Protein AF-Q5U0S9-F1 (afdb_monomer)

Mean predicted aligned error: 18.61 Å

InterPro domains:
  IPR014767 Diaphanous autoregulatory domain [PS51231] (107-140)
  IPR015425 Formin, FH2 domain [PS51444] (1-69)
  IPR042201 Formin, FH2 domain superfamily [G3DSA:1.20.58.2220] (1-141)
  IPR043592 Formin-like protein, animal [PTHR45857] (1-151)

Structure (mmCIF, N/CA/C/O backbone):
data_AF-Q5U0S9-F1
#
_entry.id   AF-Q5U0S9-F1
#
loop_
_atom_site.group_PDB
_atom_site.id
_atom_site.type_symbol
_atom_site.label_atom_id
_atom_site.label_alt_id
_atom_site.label_comp_id
_atom_site.label_asym_id
_atom_site.label_entity_id
_atom_site.label_seq_id
_atom_site.pdbx_PDB_ins_code
_atom_site.Cartn_x
_atom_site.Cartn_y
_atom_site.Cartn_z
_atom_site.occupancy
_atom_site.B_iso_or_equiv
_atom_site.auth_seq_id
_atom_site.auth_comp_id
_atom_site.auth_asym_id
_atom_site.auth_atom_id
_atom_site.pdbx_PDB_model_num
ATOM 1 N N . LYS A 1 1 ? -27.572 -15.787 38.732 1.00 85.38 1 LYS A N 1
ATOM 2 C CA . LYS A 1 1 ? -26.863 -15.899 37.436 1.00 85.38 1 LYS A CA 1
ATOM 3 C C . LYS A 1 1 ? -26.684 -14.525 36.786 1.00 85.38 1 LYS A C 1
ATOM 5 O O . LYS A 1 1 ? -25.632 -13.956 36.999 1.00 85.38 1 LYS A O 1
ATOM 10 N N . ILE A 1 2 ? -27.731 -13.891 36.239 1.00 96.25 2 ILE A N 1
ATOM 11 C CA . ILE A 1 2 ? -27.650 -12.569 35.564 1.00 96.25 2 ILE A CA 1
ATOM 12 C C . ILE A 1 2 ? -26.930 -11.475 36.378 1.00 96.25 2 ILE A C 1
ATOM 14 O O . ILE A 1 2 ? -26.093 -10.767 35.838 1.00 96.25 2 ILE A O 1
ATOM 18 N N . LYS A 1 3 ? -27.201 -11.344 37.686 1.00 97.00 3 LYS A N 1
ATOM 19 C CA . LYS A 1 3 ? -26.501 -10.358 38.541 1.00 97.00 3 LYS A CA 1
ATOM 20 C C . LYS A 1 3 ? -24.993 -10.618 38.661 1.00 97.00 3 LYS A C 1
ATOM 22 O O . LYS A 1 3 ? -24.220 -9.674 38.751 1.00 97.00 3 LYS A O 1
ATOM 27 N N . SER A 1 4 ? -24.599 -11.891 38.681 1.00 97.50 4 SER A N 1
ATOM 28 C CA . SER A 1 4 ? -23.190 -12.290 38.689 1.00 97.50 4 SER A CA 1
ATOM 29 C C . SER A 1 4 ? -22.559 -11.947 37.347 1.00 97.50 4 SER A C 1
ATOM 31 O O . SER A 1 4 ? -21.527 -11.293 37.320 1.00 97.50 4 SER A O 1
ATOM 33 N N . ASP A 1 5 ? -23.212 -12.321 36.248 1.00 98.00 5 ASP A N 1
ATOM 34 C CA . ASP A 1 5 ? -22.710 -12.078 34.893 1.00 98.00 5 ASP A CA 1
ATOM 35 C C . ASP A 1 5 ? -22.559 -10.574 34.613 1.00 98.00 5 ASP A C 1
ATOM 37 O O . ASP A 1 5 ? -21.547 -10.145 34.070 1.00 98.00 5 ASP A O 1
ATOM 41 N N . LEU A 1 6 ? -23.518 -9.757 35.069 1.00 97.00 6 LEU A N 1
ATOM 42 C CA . LEU A 1 6 ? -23.448 -8.297 34.985 1.00 97.00 6 LEU A CA 1
ATOM 43 C C . LEU A 1 6 ? -22.219 -7.743 35.715 1.00 97.00 6 LEU A C 1
ATOM 45 O O . LEU A 1 6 ? -21.501 -6.919 35.156 1.00 97.00 6 LEU A O 1
ATOM 49 N N . ARG A 1 7 ? -21.968 -8.202 36.946 1.00 96.94 7 ARG A N 1
ATOM 50 C CA . ARG A 1 7 ? -20.815 -7.756 37.735 1.00 96.94 7 ARG A CA 1
ATOM 51 C C . ARG A 1 7 ? -19.495 -8.129 37.058 1.00 96.94 7 ARG A C 1
ATOM 53 O O . ARG A 1 7 ? -18.633 -7.269 36.917 1.00 96.94 7 ARG A O 1
ATOM 60 N N . HIS A 1 8 ? -19.374 -9.367 36.578 1.00 97.94 8 HIS A N 1
ATOM 61 C CA . HIS A 1 8 ? -18.183 -9.812 35.851 1.00 97.94 8 HIS A CA 1
ATOM 62 C C . HIS A 1 8 ? -17.968 -9.001 34.565 1.00 97.94 8 HIS A C 1
ATOM 64 O O . HIS A 1 8 ? -16.845 -8.608 34.274 1.00 97.94 8 HIS A O 1
ATOM 70 N N . ALA A 1 9 ? -19.031 -8.699 33.809 1.00 96.56 9 ALA A N 1
ATOM 71 C CA . ALA A 1 9 ? -18.927 -7.887 32.596 1.00 96.56 9 ALA A CA 1
ATOM 72 C C . ALA A 1 9 ? -18.459 -6.449 32.887 1.00 96.56 9 ALA A C 1
ATOM 74 O O . ALA A 1 9 ? -17.666 -5.896 32.128 1.00 96.56 9 ALA A O 1
ATOM 75 N N . GLN A 1 10 ? -18.923 -5.850 33.988 1.00 95.50 10 GLN A N 1
ATOM 76 C CA . GLN A 1 10 ? -18.492 -4.517 34.422 1.00 95.50 10 GLN A CA 1
ATOM 77 C C . GLN A 1 10 ? -17.023 -4.498 34.862 1.00 95.50 10 GLN A C 1
ATOM 79 O O . GLN A 1 10 ? -16.286 -3.596 34.466 1.00 95.50 10 GLN A O 1
ATOM 84 N N . GLU A 1 11 ? -16.596 -5.490 35.648 1.00 96.81 11 GLU A N 1
ATOM 85 C CA . GLU A 1 11 ? -15.202 -5.637 36.091 1.00 96.81 11 GLU A CA 1
ATOM 86 C C . GLU A 1 11 ? -14.268 -5.850 34.884 1.00 96.81 11 GLU A C 1
ATOM 88 O O . GLU A 1 11 ? -13.303 -5.105 34.723 1.00 96.81 11 GLU A O 1
ATOM 93 N N . ALA A 1 12 ? -14.628 -6.743 33.957 1.00 97.38 12 ALA A N 1
ATOM 94 C CA . ALA A 1 12 ? -13.859 -6.987 32.736 1.00 97.38 12 ALA A CA 1
ATOM 95 C C . ALA A 1 12 ? -13.772 -5.755 31.817 1.00 97.38 12 ALA A C 1
ATOM 97 O O . ALA A 1 12 ? -12.721 -5.479 31.239 1.00 97.38 12 ALA A O 1
ATOM 98 N N . PHE A 1 13 ? -14.863 -4.991 31.674 1.00 97.06 13 PHE A N 1
ATOM 99 C CA . PHE A 1 13 ? -14.837 -3.753 30.892 1.00 97.06 13 PHE A CA 1
ATOM 100 C C . PHE A 1 13 ? -13.889 -2.722 31.514 1.00 97.06 13 PHE A C 1
ATOM 102 O O . PHE A 1 13 ? -13.083 -2.129 30.801 1.00 97.06 13 PHE A O 1
ATOM 109 N N . LYS A 1 14 ? -13.938 -2.550 32.839 1.00 96.69 14 LYS A N 1
ATOM 110 C CA . LYS A 1 14 ? -13.041 -1.648 33.567 1.00 96.69 14 LYS A CA 1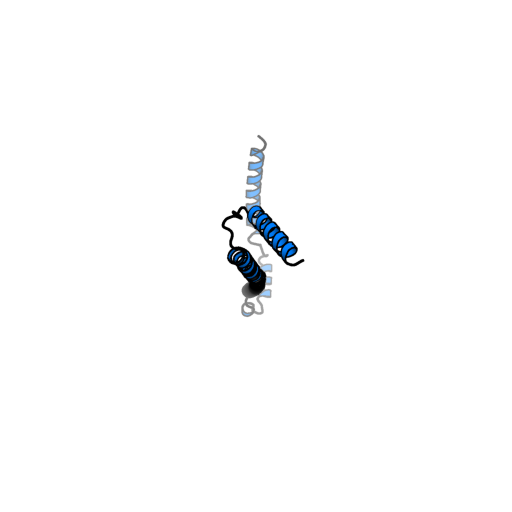
ATOM 111 C C . LYS A 1 14 ? -11.569 -2.019 33.365 1.00 96.69 14 LYS A C 1
ATOM 113 O O . LYS A 1 14 ? -10.780 -1.140 33.026 1.00 96.69 14 LYS A O 1
ATOM 118 N N . GLU A 1 15 ? -11.223 -3.295 33.520 1.00 97.12 15 GLU A N 1
ATOM 119 C CA . GLU A 1 15 ? -9.859 -3.788 33.285 1.00 97.12 15 GLU A CA 1
ATOM 120 C C . GLU A 1 15 ? -9.409 -3.553 31.839 1.00 97.12 15 GLU A C 1
ATOM 122 O O . GLU A 1 15 ? -8.282 -3.126 31.599 1.00 97.12 15 GLU A O 1
ATOM 127 N N . CYS A 1 16 ? -10.299 -3.775 30.867 1.00 96.88 16 CYS A N 1
ATOM 128 C CA . CYS A 1 16 ? -10.007 -3.548 29.454 1.00 96.88 16 CYS A CA 1
ATOM 129 C C . CYS A 1 16 ? -9.700 -2.072 29.164 1.00 96.88 16 CYS A C 1
ATOM 131 O O . CYS A 1 16 ? -8.700 -1.766 28.521 1.00 96.88 16 CYS A O 1
ATOM 133 N N . VAL A 1 17 ? -10.529 -1.155 29.659 1.00 96.69 17 VAL A N 1
ATOM 134 C CA . VAL A 1 17 ? -10.337 0.290 29.477 1.00 96.69 17 VAL A CA 1
ATOM 135 C C . VAL A 1 17 ? -9.018 0.754 30.103 1.00 96.69 17 VAL A C 1
ATOM 137 O O . VAL A 1 17 ? -8.242 1.450 29.448 1.00 96.69 17 VAL A O 1
ATOM 140 N N . GLU A 1 18 ? -8.733 0.324 31.335 1.00 96.00 18 GLU A N 1
ATOM 141 C CA . GLU A 1 18 ? -7.493 0.673 32.043 1.00 96.00 18 GLU A CA 1
ATOM 142 C C . GLU A 1 18 ? -6.254 0.092 31.351 1.00 96.00 18 GLU A C 1
ATOM 144 O O . GLU A 1 18 ? -5.226 0.763 31.266 1.00 96.00 18 GLU A O 1
ATOM 149 N N . TYR A 1 19 ? -6.359 -1.112 30.781 1.00 96.62 19 TYR A N 1
ATOM 150 C CA . TYR A 1 19 ? -5.293 -1.719 29.984 1.00 96.62 19 TYR A CA 1
ATOM 151 C C . TYR A 1 19 ? -4.917 -0.870 28.759 1.00 96.62 19 TYR A C 1
ATOM 153 O O . TYR A 1 19 ? -3.736 -0.739 28.438 1.00 96.62 19 TYR A O 1
ATOM 161 N N . PHE A 1 20 ? -5.899 -0.250 28.098 1.00 94.88 20 PHE A N 1
ATOM 162 C CA . PHE A 1 20 ? -5.659 0.677 26.985 1.00 94.88 20 PHE A CA 1
ATOM 163 C C . PHE A 1 20 ? -5.261 2.097 27.434 1.00 94.88 20 PHE A C 1
ATOM 165 O O . PHE A 1 20 ? -5.075 2.972 26.588 1.00 94.88 20 PHE A O 1
ATOM 172 N N . GLY A 1 21 ? -5.085 2.325 28.741 1.00 94.06 21 GLY A N 1
ATOM 173 C CA . GLY A 1 21 ? -4.626 3.592 29.312 1.00 94.06 21 GLY A CA 1
ATOM 174 C C . GLY A 1 21 ? -5.718 4.644 29.507 1.00 94.06 21 GLY A C 1
ATOM 175 O O . GLY A 1 21 ? -5.396 5.799 29.783 1.00 94.06 21 GLY A O 1
ATOM 176 N N . ASP A 1 22 ? -6.991 4.272 29.369 1.00 92.06 22 ASP A N 1
ATOM 177 C CA . ASP A 1 22 ? -8.124 5.174 29.569 1.00 92.06 22 ASP A CA 1
ATOM 178 C C . ASP A 1 22 ? -8.706 5.024 30.990 1.00 92.06 22 ASP A C 1
ATOM 180 O O . ASP A 1 22 ? -8.483 4.032 31.691 1.00 92.06 22 ASP A O 1
ATOM 184 N N . SER A 1 23 ? -9.437 6.031 31.467 1.00 91.62 23 SER A N 1
ATOM 185 C CA . SER A 1 23 ? -10.011 6.011 32.813 1.00 91.62 23 SER A CA 1
ATOM 186 C C . SER A 1 23 ? -11.345 5.272 32.835 1.00 91.62 23 SER A C 1
ATOM 188 O O . SER A 1 23 ? -12.354 5.764 32.327 1.00 91.62 23 SER A O 1
ATOM 190 N N . SER A 1 24 ? -11.401 4.148 33.552 1.00 90.88 24 SER A N 1
ATOM 191 C CA . SER A 1 24 ? -12.638 3.376 33.758 1.00 90.88 24 SER A CA 1
ATOM 192 C C . SER A 1 24 ? -13.781 4.155 34.413 1.00 90.88 24 SER A C 1
ATOM 194 O O . SER A 1 24 ? -14.940 3.767 34.289 1.00 90.88 24 SER A O 1
ATOM 196 N N . ARG A 1 25 ? -13.483 5.268 35.097 1.00 88.31 25 ARG A N 1
ATOM 197 C CA . ARG A 1 25 ? -14.492 6.107 35.757 1.00 88.31 25 ARG A CA 1
ATOM 198 C C . ARG A 1 25 ? -15.346 6.902 34.767 1.00 88.31 25 ARG A C 1
ATOM 200 O O . ARG A 1 25 ? -16.508 7.162 35.064 1.00 88.31 25 ARG A O 1
ATOM 207 N N . ASN A 1 26 ? -14.770 7.283 33.628 1.00 87.50 26 ASN A N 1
ATOM 208 C CA . ASN A 1 26 ? -15.413 8.135 32.624 1.00 87.50 26 ASN A CA 1
ATOM 209 C C . ASN A 1 26 ? -15.640 7.406 31.290 1.00 87.50 26 ASN A C 1
ATOM 211 O O . ASN A 1 26 ? -16.164 8.003 30.351 1.00 87.50 26 ASN A O 1
ATOM 215 N N . ALA A 1 27 ? -15.234 6.139 31.192 1.00 89.38 27 ALA A N 1
ATOM 216 C CA . ALA A 1 27 ? -15.339 5.371 29.967 1.00 89.38 27 ALA A CA 1
ATOM 217 C C . ALA A 1 27 ? -16.783 4.952 29.680 1.00 89.38 27 ALA A C 1
ATOM 219 O O . ALA A 1 27 ? -17.424 4.251 30.464 1.00 89.38 27 ALA A O 1
ATOM 220 N N . ASP A 1 28 ? -17.268 5.350 28.508 1.00 94.44 28 ASP A N 1
ATOM 221 C CA . ASP A 1 28 ? -18.524 4.870 27.951 1.00 94.44 28 ASP A CA 1
ATOM 222 C C . ASP A 1 28 ? -18.272 3.629 27.085 1.00 94.44 28 ASP A C 1
ATOM 22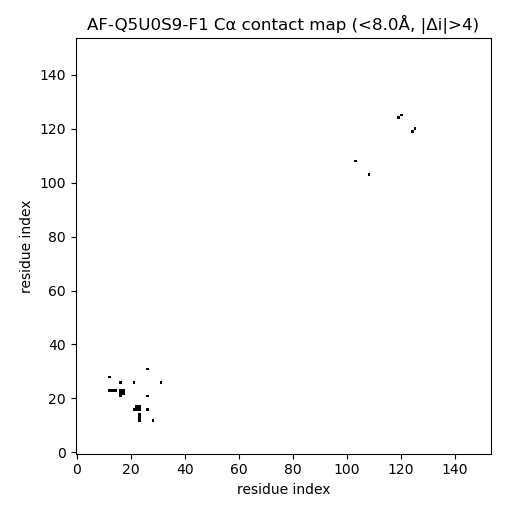4 O O . ASP A 1 28 ? -17.518 3.672 26.107 1.00 94.44 28 ASP A O 1
ATOM 228 N N . ALA A 1 29 ? -18.927 2.518 27.425 1.00 94.88 29 ALA A N 1
ATOM 229 C CA . ALA A 1 29 ? -18.784 1.262 26.697 1.00 94.88 29 ALA A CA 1
ATOM 230 C C . ALA A 1 29 ? -19.197 1.403 25.226 1.00 94.88 29 ALA A C 1
ATOM 232 O O . ALA A 1 29 ? -18.533 0.846 24.349 1.00 94.88 29 ALA A O 1
ATOM 233 N N . ALA A 1 30 ? -20.252 2.171 24.933 1.00 96.31 30 ALA A N 1
ATOM 234 C CA . ALA A 1 30 ? -20.711 2.350 23.560 1.00 96.31 30 ALA A CA 1
ATOM 235 C C . ALA A 1 30 ? -19.661 3.087 22.715 1.00 96.31 30 ALA A C 1
ATOM 237 O O . ALA A 1 30 ? -19.298 2.607 21.638 1.00 96.31 30 ALA A O 1
ATOM 238 N N . ALA A 1 31 ? -19.114 4.196 23.216 1.00 95.62 31 ALA A N 1
ATOM 239 C CA . ALA A 1 31 ? -18.036 4.929 22.559 1.00 95.62 31 ALA A CA 1
ATOM 240 C C . ALA A 1 31 ? -16.755 4.088 22.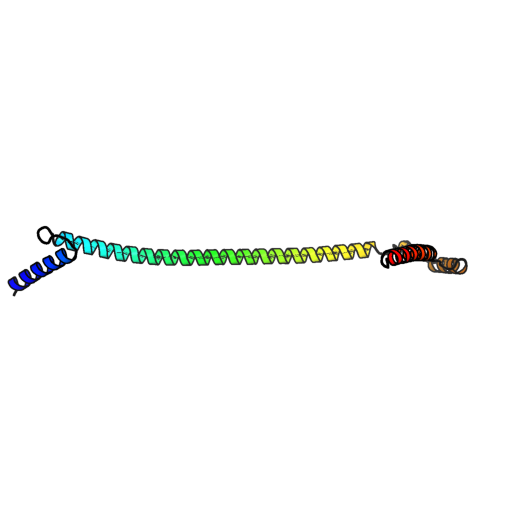399 1.00 95.62 31 ALA A C 1
ATOM 242 O O . ALA A 1 31 ? -16.169 4.071 21.310 1.00 95.62 31 ALA A O 1
ATOM 243 N N . PHE A 1 32 ? -16.350 3.352 23.441 1.00 95.81 32 PHE A N 1
ATOM 244 C CA . PHE A 1 32 ? -15.162 2.494 23.42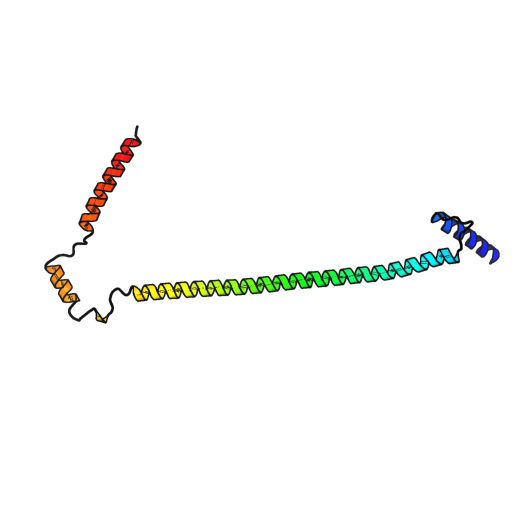2 1.00 95.81 32 PHE A CA 1
ATOM 245 C C . PHE A 1 32 ? -15.258 1.415 22.335 1.00 95.81 32 PHE A C 1
ATOM 247 O O . PHE A 1 32 ? -14.389 1.306 21.465 1.00 95.81 32 PHE A O 1
ATOM 254 N N . PHE A 1 33 ? -16.356 0.655 22.302 1.00 96.94 33 PHE A N 1
ATOM 255 C CA . PHE A 1 33 ? -16.531 -0.379 21.282 1.00 96.94 33 PHE A CA 1
ATOM 256 C C . PHE A 1 33 ? -16.777 0.208 19.887 1.00 96.94 33 PHE A C 1
ATOM 258 O O . PHE A 1 33 ? -16.310 -0.361 18.898 1.00 96.94 33 PHE A O 1
ATOM 265 N N . ALA A 1 34 ? -17.428 1.372 19.773 1.00 97.56 34 ALA A N 1
ATOM 266 C CA . ALA A 1 34 ? -17.574 2.064 18.493 1.00 97.56 34 ALA A CA 1
ATOM 267 C C . ALA A 1 34 ? -16.216 2.457 17.890 1.00 97.56 34 ALA A C 1
ATOM 269 O O . ALA A 1 34 ? -16.044 2.394 16.669 1.00 97.56 34 ALA A O 1
ATOM 270 N N . LEU A 1 35 ? -15.229 2.826 18.714 1.00 96.44 35 LEU A N 1
ATOM 271 C CA . LEU A 1 35 ? -13.863 3.071 18.253 1.00 96.44 35 LEU A CA 1
ATOM 272 C C . LEU A 1 35 ? -13.239 1.805 17.648 1.00 96.44 35 LEU A C 1
ATOM 274 O O . LEU A 1 35 ? -12.753 1.856 16.517 1.00 96.44 35 LEU A O 1
ATOM 278 N N . ILE A 1 36 ? -13.323 0.667 18.343 1.00 97.00 36 ILE A N 1
ATOM 279 C CA . ILE A 1 36 ? -12.785 -0.619 17.866 1.00 97.00 36 ILE A CA 1
ATOM 280 C C . ILE A 1 36 ? -13.478 -1.059 16.566 1.00 97.00 36 ILE A C 1
ATOM 282 O O . ILE A 1 36 ? -12.825 -1.494 15.614 1.00 97.00 36 ILE A O 1
ATOM 286 N N . VAL A 1 37 ? -14.800 -0.903 16.467 1.00 98.38 37 VAL A N 1
ATOM 287 C CA . VAL A 1 37 ? -15.554 -1.232 15.245 1.00 98.38 37 VAL A CA 1
ATOM 288 C C . VAL A 1 37 ? -15.135 -0.344 14.072 1.00 98.38 37 VAL A C 1
ATOM 290 O O . VAL A 1 37 ? -14.944 -0.844 12.962 1.00 98.38 37 VAL A O 1
ATOM 293 N N . ARG A 1 38 ? -14.962 0.967 14.288 1.00 98.38 38 ARG A N 1
ATOM 294 C CA . ARG A 1 38 ? -14.472 1.872 13.236 1.00 98.38 38 ARG A CA 1
ATOM 295 C C . ARG A 1 38 ? -13.059 1.500 12.798 1.00 98.38 38 ARG A C 1
ATOM 297 O O . ARG A 1 38 ? -12.818 1.393 11.598 1.00 98.38 38 ARG A O 1
ATOM 304 N N . PHE A 1 39 ? -12.164 1.243 13.752 1.00 98.44 39 PHE A N 1
ATOM 305 C CA . PHE A 1 39 ? -10.793 0.824 13.474 1.00 98.44 39 PHE A CA 1
ATOM 306 C C . PHE A 1 39 ? -10.749 -0.470 12.656 1.00 98.44 39 PHE A C 1
ATOM 308 O O . PHE A 1 39 ? -10.124 -0.506 11.604 1.00 98.44 39 PHE A O 1
ATOM 315 N N . THR A 1 40 ? -11.461 -1.517 13.078 1.00 98.56 40 THR A N 1
ATOM 316 C CA . THR A 1 40 ? -11.453 -2.817 12.381 1.00 98.56 40 THR A CA 1
ATOM 317 C C . THR A 1 40 ? -12.004 -2.734 10.957 1.00 98.56 40 THR A C 1
ATOM 319 O O . THR A 1 40 ? -11.504 -3.426 10.069 1.00 98.56 40 THR A O 1
ATOM 322 N N . ARG A 1 41 ? -13.004 -1.879 10.707 1.00 98.31 41 ARG A N 1
ATOM 323 C CA . ARG A 1 41 ? -13.508 -1.612 9.350 1.00 98.31 41 ARG A CA 1
ATOM 324 C C . ARG A 1 41 ? -12.478 -0.874 8.499 1.00 98.31 41 ARG A C 1
ATOM 326 O O . ARG A 1 41 ? -12.192 -1.322 7.394 1.00 98.31 41 ARG A O 1
ATOM 333 N N . ALA A 1 42 ? -11.913 0.215 9.021 1.00 98.56 42 ALA A N 1
ATOM 334 C CA . ALA A 1 42 ? -10.904 1.001 8.315 1.00 98.56 42 ALA A CA 1
ATOM 335 C C . ALA A 1 42 ? -9.648 0.172 8.013 1.00 98.56 42 ALA A C 1
ATOM 337 O O . ALA A 1 42 ? -9.141 0.209 6.899 1.00 98.56 42 ALA A O 1
ATOM 338 N N . PHE A 1 43 ? -9.194 -0.641 8.970 1.00 98.62 43 PHE A N 1
ATOM 339 C CA . PHE A 1 43 ? -8.057 -1.537 8.793 1.00 98.62 43 PHE A CA 1
ATOM 340 C C . PHE A 1 43 ? -8.279 -2.501 7.624 1.00 98.62 43 PHE A C 1
ATOM 342 O O . PHE A 1 43 ? -7.453 -2.560 6.723 1.00 98.62 43 PHE A O 1
ATOM 349 N N . LYS A 1 44 ? -9.422 -3.201 7.588 1.00 98.44 44 LYS A N 1
ATOM 350 C CA . LYS A 1 44 ? -9.747 -4.130 6.491 1.00 98.44 44 LYS A CA 1
ATOM 351 C C . LYS A 1 44 ? -9.839 -3.428 5.137 1.00 98.44 44 LYS A C 1
ATOM 353 O O . LYS A 1 44 ? -9.384 -3.977 4.140 1.00 98.44 44 LYS A O 1
ATOM 358 N N . GLN A 1 45 ? -10.421 -2.231 5.107 1.00 98.12 45 GLN A N 1
ATOM 359 C CA . GLN A 1 45 ? -10.515 -1.427 3.892 1.00 98.12 45 GLN A CA 1
ATOM 360 C C . GLN A 1 45 ? -9.119 -1.055 3.370 1.00 98.12 45 GLN A C 1
ATOM 362 O O . GLN A 1 45 ? -8.805 -1.298 2.208 1.00 98.12 45 GLN A O 1
ATOM 367 N N . HIS A 1 46 ? -8.258 -0.525 4.239 1.00 98.12 46 HIS A N 1
ATOM 368 C CA . HIS A 1 46 ? -6.910 -0.118 3.853 1.00 98.12 46 HIS A CA 1
ATOM 369 C C . HIS A 1 46 ? -5.994 -1.295 3.521 1.00 98.12 46 HIS A C 1
ATOM 371 O O . HIS A 1 46 ? -5.116 -1.154 2.674 1.00 98.12 46 HIS A O 1
ATOM 377 N N . ASP A 1 47 ? -6.197 -2.454 4.142 1.00 98.06 47 ASP A N 1
ATOM 378 C CA . ASP A 1 47 ? -5.477 -3.680 3.801 1.00 98.06 47 ASP A CA 1
ATOM 379 C C . ASP A 1 47 ? -5.762 -4.103 2.347 1.00 98.06 47 ASP A C 1
ATOM 381 O O . ASP A 1 47 ? -4.836 -4.293 1.556 1.00 98.06 47 ASP A O 1
ATOM 385 N N . GLN A 1 48 ? -7.037 -4.098 1.940 1.00 97.88 48 GLN A N 1
ATOM 386 C CA . GLN A 1 48 ? -7.437 -4.366 0.552 1.00 97.88 48 GLN A CA 1
ATOM 387 C C . GLN A 1 48 ? -6.910 -3.306 -0.427 1.00 97.88 48 GLN A C 1
ATOM 389 O O . GLN A 1 48 ? -6.412 -3.641 -1.504 1.00 97.88 48 GLN A O 1
ATOM 394 N N . GLU A 1 49 ? -6.975 -2.024 -0.061 1.00 97.81 49 GLU A N 1
ATOM 395 C CA . GLU A 1 49 ? -6.428 -0.930 -0.876 1.00 97.81 49 GLU A CA 1
ATOM 396 C C . GLU A 1 49 ? -4.905 -1.040 -1.043 1.00 97.81 49 GLU A C 1
ATOM 398 O O . GLU A 1 49 ? -4.379 -0.776 -2.127 1.00 97.81 49 GLU A O 1
ATOM 403 N N . ASN A 1 50 ? -4.182 -1.444 0.006 1.00 98.00 50 ASN A N 1
ATOM 404 C CA . ASN A 1 50 ? -2.741 -1.689 -0.043 1.00 98.00 50 ASN A CA 1
ATOM 405 C C . ASN A 1 50 ? -2.410 -2.849 -0.987 1.00 98.00 50 ASN A C 1
ATOM 407 O O . ASN A 1 50 ? -1.512 -2.717 -1.822 1.00 98.00 50 ASN A O 1
ATOM 411 N N . GLU A 1 51 ? -3.142 -3.960 -0.891 1.00 97.50 51 GLU A N 1
ATOM 412 C CA . GLU A 1 51 ? -2.953 -5.112 -1.773 1.00 97.50 51 GLU A CA 1
ATOM 413 C C . GLU A 1 51 ? -3.234 -4.744 -3.239 1.00 97.50 51 GLU A C 1
ATOM 415 O O . GLU A 1 51 ? -2.444 -5.062 -4.137 1.00 97.50 51 GLU A O 1
ATOM 420 N N . GLN A 1 52 ? -4.310 -3.992 -3.493 1.00 96.81 52 GLN A N 1
ATOM 421 C CA . GLN A 1 52 ? -4.634 -3.491 -4.826 1.00 96.81 52 GLN A CA 1
ATOM 422 C C . GLN A 1 52 ? -3.544 -2.555 -5.360 1.00 96.81 52 GLN A C 1
ATOM 424 O O . GLN A 1 52 ? -3.132 -2.694 -6.515 1.00 96.81 52 GLN A O 1
ATOM 429 N N . ARG A 1 53 ? -3.041 -1.631 -4.532 1.00 97.00 53 ARG A N 1
ATOM 430 C CA . ARG A 1 53 ? -1.951 -0.718 -4.905 1.00 97.00 53 ARG A CA 1
ATOM 431 C C . ARG A 1 53 ? -0.694 -1.489 -5.285 1.00 97.00 53 ARG A C 1
ATOM 433 O O . ARG A 1 53 ? -0.139 -1.239 -6.350 1.00 97.00 53 ARG A O 1
ATOM 440 N N . LEU A 1 54 ? -0.306 -2.474 -4.475 1.00 97.25 54 LEU A N 1
ATOM 441 C CA . LEU A 1 54 ? 0.848 -3.330 -4.747 1.00 97.25 54 LEU A CA 1
ATOM 442 C C . LEU A 1 54 ? 0.678 -4.110 -6.058 1.00 97.25 54 LEU A C 1
ATOM 444 O O . LEU A 1 54 ? 1.625 -4.253 -6.833 1.00 97.25 54 LEU A O 1
ATOM 448 N N . ARG A 1 55 ? -0.531 -4.612 -6.339 1.00 96.00 55 ARG A N 1
ATOM 449 C CA . ARG A 1 55 ? -0.834 -5.306 -7.597 1.00 96.00 55 ARG A CA 1
ATOM 450 C C . ARG A 1 55 ? -0.719 -4.378 -8.807 1.00 96.00 55 ARG A C 1
ATOM 452 O O . ARG A 1 55 ? -0.144 -4.781 -9.818 1.00 96.00 55 ARG A O 1
ATOM 459 N N . LEU A 1 56 ? -1.248 -3.158 -8.712 1.00 94.44 56 LEU A N 1
ATOM 460 C CA . LEU A 1 56 ? -1.168 -2.158 -9.780 1.00 94.44 56 LEU A CA 1
ATOM 461 C C . LEU A 1 56 ? 0.273 -1.695 -10.016 1.00 94.44 56 LEU A C 1
ATOM 463 O O . LEU A 1 56 ? 0.693 -1.601 -11.166 1.00 94.44 56 LEU A O 1
ATOM 467 N N . GLU A 1 57 ? 1.044 -1.482 -8.952 1.00 94.19 57 GLU A N 1
ATOM 468 C CA . GLU A 1 57 ? 2.460 -1.120 -9.033 1.00 94.19 57 GLU A CA 1
ATOM 469 C C . GLU A 1 57 ? 3.280 -2.217 -9.725 1.00 94.19 57 GLU A C 1
ATOM 471 O O . GLU A 1 57 ? 4.013 -1.939 -10.675 1.00 94.19 57 GLU A O 1
ATOM 476 N N . LYS A 1 58 ? 3.082 -3.487 -9.344 1.00 93.38 58 LYS A N 1
ATOM 477 C CA . LYS A 1 58 ? 3.717 -4.633 -10.018 1.00 93.38 58 LYS A CA 1
ATOM 478 C C . LYS A 1 58 ? 3.326 -4.722 -11.493 1.00 93.38 58 LYS A C 1
ATOM 480 O O . LYS A 1 58 ? 4.185 -4.948 -12.343 1.00 93.38 58 LYS A O 1
ATOM 485 N N . ALA A 1 59 ? 2.046 -4.532 -11.816 1.00 92.44 59 ALA A N 1
ATOM 486 C CA . ALA A 1 59 ? 1.579 -4.547 -13.201 1.00 92.44 59 ALA A CA 1
ATOM 487 C C . ALA A 1 59 ? 2.195 -3.402 -14.027 1.00 92.44 59 ALA A C 1
ATOM 489 O O . ALA A 1 59 ? 2.617 -3.623 -15.164 1.00 92.44 59 ALA A O 1
ATOM 490 N N . ALA A 1 60 ? 2.302 -2.202 -13.450 1.00 92.50 60 ALA A N 1
ATOM 491 C CA . ALA A 1 60 ? 2.929 -1.050 -14.087 1.00 92.50 60 ALA A CA 1
ATOM 492 C C . ALA A 1 60 ? 4.434 -1.263 -14.311 1.00 92.50 60 ALA A C 1
ATOM 494 O O . ALA A 1 60 ? 4.927 -0.986 -15.405 1.00 92.50 60 ALA A O 1
ATOM 495 N N . ALA A 1 61 ? 5.150 -1.821 -13.330 1.00 92.00 61 ALA A N 1
ATOM 496 C CA . ALA A 1 61 ? 6.571 -2.147 -13.450 1.00 92.00 61 ALA A CA 1
ATOM 497 C C . ALA A 1 61 ? 6.836 -3.176 -14.565 1.00 92.00 61 ALA A C 1
ATOM 499 O O . ALA A 1 61 ? 7.726 -2.983 -15.396 1.00 92.00 61 ALA A O 1
ATOM 500 N N . LEU A 1 62 ? 6.017 -4.232 -14.651 1.00 90.12 62 LEU A N 1
ATOM 501 C CA . LEU A 1 62 ? 6.104 -5.220 -15.733 1.00 90.12 62 LEU A CA 1
ATOM 502 C C . LEU A 1 62 ? 5.809 -4.600 -17.106 1.00 90.12 62 LEU A C 1
ATOM 504 O O . LEU A 1 62 ? 6.500 -4.893 -18.082 1.00 90.12 62 LEU A O 1
ATOM 508 N N . ALA A 1 63 ? 4.811 -3.717 -17.194 1.00 88.88 63 ALA A N 1
ATOM 509 C CA . ALA A 1 63 ? 4.495 -3.015 -18.434 1.00 88.88 63 ALA A CA 1
ATOM 510 C C . ALA A 1 63 ? 5.623 -2.062 -18.869 1.00 88.88 63 ALA A C 1
ATOM 512 O O . ALA A 1 63 ? 5.919 -1.975 -20.063 1.00 88.88 63 ALA A O 1
ATOM 513 N N . ALA A 1 64 ? 6.270 -1.373 -17.924 1.00 86.50 64 ALA A N 1
ATOM 514 C CA . ALA A 1 64 ? 7.420 -0.513 -18.193 1.00 86.50 64 ALA A CA 1
ATOM 515 C C . ALA A 1 64 ? 8.624 -1.325 -18.697 1.00 86.50 64 ALA A C 1
ATOM 517 O O . ALA A 1 64 ? 9.178 -0.995 -19.744 1.00 86.50 64 ALA A O 1
ATOM 518 N N . SER A 1 65 ? 8.949 -2.438 -18.031 1.00 84.44 65 SER A N 1
ATOM 519 C CA . SER A 1 65 ? 10.024 -3.346 -18.454 1.00 84.44 65 SER A CA 1
ATOM 520 C C . SER A 1 65 ? 9.772 -3.936 -19.846 1.00 84.44 65 SER A C 1
ATOM 522 O O . SER A 1 65 ? 10.674 -3.975 -20.683 1.00 84.44 65 SER A O 1
ATOM 524 N N . LYS A 1 66 ? 8.526 -4.324 -20.156 1.00 82.25 66 LYS A N 1
ATOM 525 C CA . LYS A 1 66 ? 8.170 -4.809 -21.497 1.00 82.25 66 LYS A CA 1
ATOM 526 C C . LYS A 1 66 ? 8.366 -3.731 -22.569 1.00 82.25 66 LYS A C 1
ATOM 528 O O . LYS A 1 66 ? 8.939 -4.019 -23.615 1.00 82.25 66 LYS A O 1
ATOM 533 N N . LYS A 1 67 ? 7.943 -2.488 -22.302 1.00 80.75 67 LYS A N 1
ATOM 534 C CA . LYS A 1 67 ? 8.148 -1.355 -23.224 1.00 80.75 67 LYS A CA 1
ATOM 535 C C . LYS A 1 67 ? 9.627 -1.040 -23.443 1.00 80.75 67 LYS A C 1
ATOM 537 O O . LYS A 1 67 ? 10.008 -0.692 -24.557 1.00 80.75 67 LYS A O 1
ATOM 542 N N . GLU A 1 68 ? 10.448 -1.133 -22.402 1.00 77.06 68 GLU A N 1
ATOM 543 C CA . GLU A 1 68 ? 11.897 -0.954 -22.515 1.00 77.06 68 GLU A CA 1
ATOM 544 C C . GLU A 1 68 ? 12.517 -2.047 -23.393 1.00 77.06 68 GLU A C 1
ATOM 546 O O . GLU A 1 68 ? 13.246 -1.736 -24.335 1.00 77.06 68 GLU A O 1
ATOM 551 N N . ASN A 1 69 ? 12.154 -3.311 -23.160 1.00 77.50 69 ASN A N 1
ATOM 552 C CA . ASN A 1 69 ? 12.643 -4.432 -23.959 1.00 77.50 69 ASN A CA 1
ATOM 553 C C . ASN A 1 69 ? 12.240 -4.304 -25.441 1.00 77.50 69 ASN A C 1
ATOM 555 O O . ASN A 1 69 ? 13.080 -4.445 -26.330 1.00 77.50 69 ASN A O 1
ATOM 559 N N . ASP A 1 70 ? 10.985 -3.938 -25.721 1.00 78.44 70 ASP A N 1
ATOM 560 C CA . ASP A 1 70 ? 10.510 -3.701 -27.090 1.00 78.44 70 ASP A CA 1
ATOM 561 C C . ASP A 1 70 ? 11.280 -2.550 -27.769 1.00 78.44 70 ASP A C 1
ATOM 563 O O . ASP A 1 70 ? 11.654 -2.653 -28.942 1.00 78.44 70 ASP A O 1
ATOM 567 N N . GLN A 1 71 ? 11.596 -1.471 -27.042 1.00 76.94 71 GLN A N 1
ATOM 568 C CA . GLN A 1 71 ? 12.419 -0.378 -27.572 1.00 76.94 71 GLN A CA 1
ATOM 569 C C . GLN A 1 71 ? 13.862 -0.810 -27.867 1.00 76.94 71 GLN A C 1
ATOM 571 O O . GLN A 1 71 ? 14.412 -0.435 -28.907 1.00 76.94 71 GLN A O 1
ATOM 576 N N . VAL A 1 72 ? 14.473 -1.616 -26.994 1.00 79.19 72 VAL A N 1
ATOM 577 C CA . VAL A 1 72 ? 15.822 -2.164 -27.206 1.00 79.19 72 VAL A CA 1
ATOM 578 C C . VAL A 1 72 ? 15.846 -3.076 -28.434 1.00 79.19 72 VAL A C 1
ATOM 580 O O . VAL A 1 72 ? 16.723 -2.929 -29.290 1.00 79.19 72 VAL A O 1
ATOM 583 N N . LEU A 1 73 ? 14.854 -3.958 -28.586 1.00 79.56 73 LEU A N 1
ATOM 584 C CA . LEU A 1 73 ? 14.713 -4.830 -29.757 1.00 79.56 73 LEU A CA 1
ATOM 585 C C . LEU A 1 73 ? 14.578 -4.023 -31.056 1.00 79.56 73 LEU A C 1
ATOM 587 O O . LEU A 1 73 ? 15.269 -4.307 -32.040 1.00 79.56 73 LEU A O 1
ATOM 591 N N . MET A 1 74 ? 13.749 -2.976 -31.054 1.00 80.19 74 MET A N 1
ATOM 592 C CA . MET A 1 74 ? 13.587 -2.092 -32.211 1.00 80.19 74 MET A CA 1
ATOM 593 C C . MET A 1 74 ? 14.883 -1.349 -32.552 1.00 80.19 74 MET A C 1
ATOM 595 O O . MET A 1 74 ? 15.266 -1.286 -33.724 1.00 80.19 74 MET A O 1
ATOM 599 N N . ARG A 1 75 ? 15.609 -0.842 -31.548 1.00 82.88 75 ARG A N 1
ATOM 600 C CA . ARG A 1 75 ? 16.901 -0.168 -31.747 1.00 82.88 75 ARG A CA 1
ATOM 601 C C . ARG A 1 75 ? 17.960 -1.115 -32.307 1.00 82.88 75 ARG A C 1
ATOM 603 O O . ARG A 1 75 ? 18.671 -0.741 -33.240 1.00 82.88 75 ARG A O 1
ATOM 610 N N . ASN A 1 76 ? 18.026 -2.346 -31.805 1.00 85.50 76 ASN A N 1
ATOM 611 C CA . ASN A 1 76 ? 18.941 -3.371 -32.306 1.00 85.50 76 ASN A CA 1
ATOM 612 C C . ASN A 1 76 ? 18.640 -3.731 -33.766 1.00 85.50 76 ASN A C 1
ATOM 614 O O . ASN A 1 76 ? 19.559 -3.781 -34.583 1.00 85.50 76 ASN A O 1
ATOM 618 N N . LYS A 1 77 ? 17.359 -3.880 -34.127 1.00 88.31 77 LYS A N 1
ATOM 619 C CA . LYS A 1 77 ? 16.936 -4.129 -35.513 1.00 88.31 77 LYS A CA 1
ATOM 620 C C . LYS A 1 77 ? 17.327 -2.984 -36.454 1.00 88.31 77 LYS A C 1
ATOM 622 O O . LYS A 1 77 ? 17.836 -3.228 -37.547 1.00 88.31 77 LYS A O 1
ATOM 627 N N . VAL A 1 78 ? 17.133 -1.731 -36.032 1.00 88.69 78 VAL A N 1
ATOM 628 C CA . VAL A 1 78 ? 17.548 -0.549 -36.810 1.00 88.69 78 VAL A CA 1
ATOM 629 C C . VAL A 1 78 ? 19.067 -0.503 -36.975 1.00 88.69 78 VAL A C 1
ATOM 631 O O . VAL A 1 78 ? 19.554 -0.249 -38.076 1.00 88.69 78 VAL A O 1
ATOM 634 N N . ASN A 1 79 ? 19.823 -0.779 -35.912 1.00 88.62 79 ASN A N 1
ATOM 635 C CA . ASN A 1 79 ? 21.283 -0.802 -35.964 1.00 88.62 79 ASN A CA 1
ATOM 636 C C . ASN A 1 79 ? 21.806 -1.895 -36.904 1.00 88.62 79 ASN A C 1
ATOM 638 O O . ASN A 1 79 ? 22.696 -1.621 -37.705 1.00 88.62 79 ASN A O 1
ATOM 642 N N . GLN A 1 80 ? 21.222 -3.096 -36.863 1.00 89.44 80 GLN A N 1
ATOM 643 C CA . GLN A 1 80 ? 21.576 -4.187 -37.774 1.00 89.44 80 GLN A CA 1
ATOM 644 C C . GLN A 1 80 ? 21.316 -3.802 -39.237 1.00 89.44 80 GLN A C 1
ATOM 646 O O . GLN A 1 80 ? 22.180 -4.003 -40.089 1.00 89.44 80 GLN A O 1
ATOM 651 N N . LYS A 1 81 ? 20.168 -3.172 -39.527 1.00 90.50 81 LYS A N 1
ATOM 652 C CA . LYS A 1 81 ? 19.853 -2.679 -40.875 1.00 90.50 81 LYS A CA 1
ATOM 653 C C . LYS A 1 81 ? 20.865 -1.631 -41.354 1.00 90.50 81 LYS A C 1
ATOM 655 O O . LYS A 1 81 ? 21.354 -1.729 -42.474 1.00 90.50 81 LYS A O 1
ATOM 660 N N . LYS A 1 82 ? 21.234 -0.672 -40.496 1.00 90.69 82 LYS A N 1
ATOM 661 C CA . LYS A 1 82 ? 22.249 0.351 -40.814 1.00 90.69 82 LYS A CA 1
ATOM 662 C C . LYS A 1 82 ? 23.621 -0.259 -41.100 1.00 90.69 82 LYS A C 1
ATOM 664 O O . LYS A 1 82 ? 24.284 0.161 -42.042 1.00 90.69 82 LYS A O 1
ATOM 669 N N . GLN A 1 83 ? 24.040 -1.252 -40.314 1.00 91.25 83 GLN A N 1
ATOM 6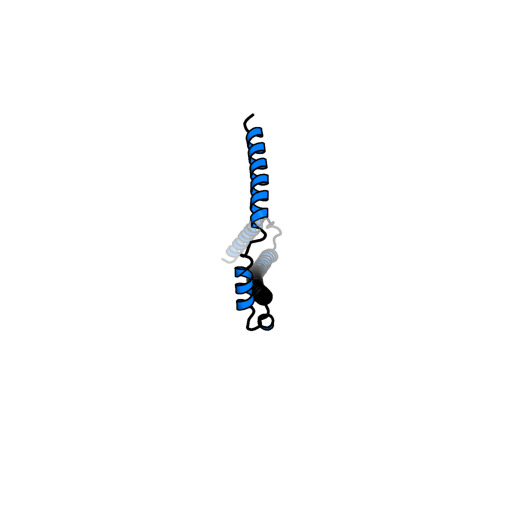70 C CA . GLN A 1 83 ? 25.294 -1.971 -40.561 1.00 91.25 83 GLN A CA 1
ATOM 671 C C . GLN A 1 83 ? 25.257 -2.700 -41.909 1.00 91.25 83 GLN A C 1
ATOM 673 O O . GLN A 1 83 ? 26.210 -2.611 -42.678 1.00 91.25 83 GLN A O 1
ATOM 678 N N . GLN A 1 84 ? 24.142 -3.358 -42.235 1.00 92.56 84 GLN A N 1
ATOM 679 C CA . GLN A 1 84 ? 23.976 -4.027 -43.524 1.00 92.56 84 GLN A CA 1
ATOM 680 C C . GLN A 1 84 ? 24.033 -3.037 -44.699 1.00 92.56 84 GLN A C 1
ATOM 682 O O . GLN A 1 84 ? 24.722 -3.294 -45.685 1.00 92.56 84 GLN A O 1
ATOM 687 N N . GLU A 1 85 ? 23.365 -1.886 -44.588 1.00 91.94 85 GLU A N 1
ATOM 688 C CA . GLU A 1 85 ? 23.419 -0.817 -45.594 1.00 91.94 85 GLU A CA 1
ATOM 689 C C . GLU A 1 85 ? 24.837 -0.248 -45.762 1.00 91.94 85 GLU A C 1
ATOM 691 O O . GLU A 1 85 ? 25.276 -0.0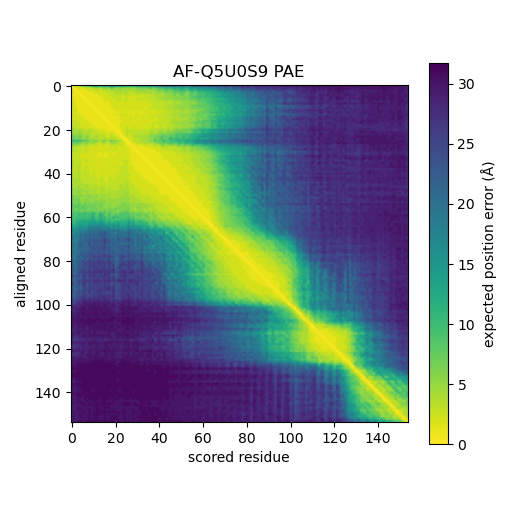34 -46.893 1.00 91.94 85 GLU A O 1
ATOM 696 N N . ALA A 1 86 ? 25.582 -0.061 -44.667 1.00 91.62 86 ALA A N 1
ATOM 697 C CA . ALA A 1 86 ? 26.972 0.394 -44.713 1.00 91.62 86 ALA A CA 1
ATOM 698 C C . ALA A 1 86 ? 27.875 -0.596 -45.468 1.00 91.62 86 ALA A C 1
ATOM 700 O O . ALA A 1 86 ? 28.591 -0.191 -46.383 1.00 91.62 86 ALA A O 1
ATOM 701 N N . VAL A 1 87 ? 27.771 -1.898 -45.171 1.00 92.88 87 VAL A N 1
ATOM 702 C CA . VAL A 1 87 ? 28.520 -2.952 -45.882 1.00 92.88 87 VAL A CA 1
ATOM 703 C C . VAL A 1 87 ? 28.165 -2.973 -47.371 1.00 92.88 87 VAL A C 1
ATOM 705 O O . VAL A 1 87 ? 29.052 -3.056 -48.220 1.00 92.88 87 VAL A O 1
ATOM 708 N N . ILE A 1 88 ? 26.878 -2.853 -47.717 1.00 92.62 88 ILE A N 1
ATOM 709 C CA . ILE A 1 88 ? 26.435 -2.785 -49.117 1.00 92.62 88 ILE A CA 1
ATOM 710 C C . ILE A 1 88 ? 27.040 -1.565 -49.820 1.00 92.62 88 ILE A C 1
ATOM 712 O O . ILE A 1 88 ? 27.506 -1.682 -50.954 1.00 92.62 88 ILE A O 1
ATOM 716 N N . ASN A 1 89 ? 27.052 -0.402 -49.169 1.00 93.44 89 ASN A N 1
ATOM 717 C CA . ASN A 1 89 ? 27.621 0.817 -49.739 1.00 93.44 89 ASN A CA 1
ATOM 718 C C . ASN A 1 89 ? 29.135 0.709 -49.932 1.00 93.44 89 ASN A C 1
ATOM 720 O O . ASN A 1 89 ? 29.638 1.106 -50.983 1.00 93.44 89 ASN A O 1
ATOM 724 N N . GLU A 1 90 ? 29.859 0.118 -48.982 1.00 91.44 90 GLU A N 1
ATOM 725 C CA . GLU A 1 90 ? 31.286 -0.163 -49.144 1.00 91.44 90 GLU A CA 1
ATOM 726 C C . GLU A 1 90 ? 31.555 -1.121 -50.308 1.00 91.44 90 GLU A C 1
ATOM 728 O O . GLU A 1 90 ? 32.463 -0.877 -51.103 1.00 91.44 90 GLU A O 1
ATOM 733 N N . LEU A 1 91 ? 30.762 -2.188 -50.449 1.00 90.62 91 LEU A N 1
ATOM 734 C CA . LEU A 1 91 ? 30.883 -3.134 -51.562 1.00 90.62 91 LEU A CA 1
ATOM 735 C C . LEU A 1 91 ? 30.589 -2.465 -52.907 1.00 90.62 91 LEU A C 1
ATOM 737 O O . LEU A 1 91 ? 31.341 -2.666 -53.860 1.00 90.62 91 LEU A O 1
ATOM 741 N N . LYS A 1 92 ? 2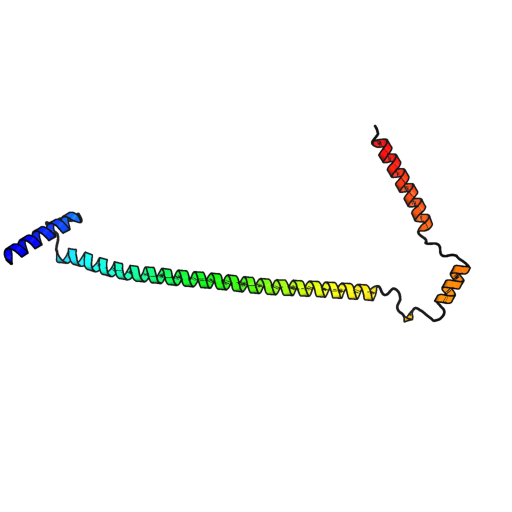9.547 -1.628 -52.986 1.00 88.44 92 LYS A N 1
ATOM 742 C CA . LYS A 1 92 ? 29.238 -0.833 -54.184 1.00 88.44 92 LYS A CA 1
ATOM 743 C C . LYS A 1 92 ? 30.365 0.141 -54.519 1.00 88.44 92 LYS A C 1
ATOM 745 O O . LYS A 1 92 ? 30.769 0.212 -55.674 1.00 88.44 92 LYS A O 1
ATOM 750 N N . SER A 1 93 ? 30.901 0.849 -53.526 1.00 87.31 93 SER A N 1
ATOM 751 C CA . SER A 1 93 ? 32.019 1.784 -53.702 1.00 87.31 93 SER A CA 1
ATOM 752 C C . SER A 1 93 ? 33.286 1.068 -54.182 1.00 87.31 93 SER A C 1
ATOM 754 O O . SER A 1 93 ? 33.891 1.473 -55.174 1.00 87.31 93 SER A O 1
ATOM 756 N N . LYS A 1 94 ? 33.637 -0.072 -53.569 1.00 84.81 94 LYS A N 1
ATOM 757 C CA . LYS A 1 94 ? 34.747 -0.927 -54.020 1.00 84.81 94 LYS A CA 1
ATOM 758 C C . LYS A 1 94 ? 34.524 -1.437 -55.444 1.00 84.81 94 LYS A C 1
ATOM 760 O O . LYS A 1 94 ? 35.444 -1.367 -56.253 1.00 84.81 94 LYS A O 1
ATOM 765 N N . ALA A 1 95 ? 33.318 -1.894 -55.781 1.00 80.75 95 ALA A N 1
ATOM 766 C CA . ALA A 1 95 ? 32.982 -2.341 -57.133 1.00 80.75 95 ALA A CA 1
ATOM 767 C C . ALA A 1 95 ? 33.074 -1.202 -58.166 1.00 80.75 95 ALA A C 1
ATOM 769 O O . ALA A 1 95 ? 33.585 -1.414 -59.266 1.00 80.75 95 ALA A O 1
ATOM 770 N N . HIS A 1 96 ? 32.638 0.012 -57.813 1.00 80.12 96 HIS A N 1
ATOM 771 C CA . HIS A 1 96 ? 32.810 1.202 -58.647 1.00 80.12 96 HIS A CA 1
ATOM 772 C C . HIS A 1 96 ? 34.284 1.568 -58.828 1.00 80.12 96 HIS A C 1
ATOM 774 O O . HIS A 1 96 ? 34.706 1.761 -59.962 1.00 80.12 96 HIS A O 1
ATOM 780 N N . SER A 1 97 ? 35.085 1.563 -57.760 1.00 72.94 97 SER A N 1
ATOM 781 C CA . SER A 1 97 ? 36.526 1.824 -57.847 1.00 72.94 97 SER A CA 1
ATOM 782 C C . SER A 1 97 ? 37.253 0.779 -58.702 1.00 72.94 97 SER A C 1
ATOM 784 O O . SER A 1 97 ? 38.141 1.126 -59.471 1.00 72.94 97 SER A O 1
ATOM 786 N N . VAL A 1 98 ? 36.864 -0.499 -58.630 1.00 72.44 98 VAL A N 1
ATOM 787 C CA . VAL A 1 98 ? 37.397 -1.549 -59.519 1.00 72.44 98 VAL A CA 1
ATOM 788 C C . VAL A 1 98 ? 36.983 -1.311 -60.973 1.00 72.44 98 VAL A C 1
ATOM 790 O O . VAL A 1 98 ? 37.798 -1.505 -61.871 1.00 72.44 98 VAL A O 1
ATOM 793 N N . ARG A 1 99 ? 35.743 -0.868 -61.222 1.00 67.44 99 ARG A N 1
ATOM 794 C CA . ARG A 1 99 ? 35.280 -0.511 -62.572 1.00 67.44 99 ARG A CA 1
ATOM 795 C C . ARG A 1 99 ? 36.056 0.682 -63.136 1.00 67.44 99 ARG A C 1
ATOM 797 O O . ARG A 1 99 ? 36.421 0.645 -64.304 1.00 67.44 99 ARG A O 1
ATOM 804 N N . GLU A 1 100 ? 36.307 1.700 -62.321 1.00 62.97 100 GLU A N 1
ATOM 805 C CA . GLU A 1 100 ? 37.065 2.899 -62.698 1.00 62.97 100 GLU A CA 1
ATOM 806 C C . GLU A 1 100 ? 38.557 2.593 -62.907 1.00 62.97 100 GLU A C 1
ATOM 808 O O . GLU A 1 100 ? 39.185 3.147 -63.798 1.00 62.97 100 GLU A O 1
ATOM 813 N N . LYS A 1 101 ? 39.114 1.630 -62.160 1.00 62.44 101 LYS A N 1
ATOM 814 C CA . LYS A 1 101 ? 40.484 1.119 -62.339 1.00 62.44 101 LYS A CA 1
ATOM 815 C C . LYS A 1 101 ? 40.635 0.101 -63.476 1.00 62.44 101 LYS A C 1
ATOM 817 O O . LYS A 1 101 ? 41.681 -0.547 -63.557 1.00 62.44 101 LYS A O 1
ATOM 822 N N . LYS A 1 102 ? 39.641 -0.073 -64.358 1.00 60.34 102 LYS A N 1
ATOM 823 C CA . LYS A 1 102 ? 39.885 -0.746 -65.642 1.00 60.34 102 LYS A CA 1
ATOM 824 C C . LYS A 1 102 ? 40.946 0.070 -66.377 1.00 60.34 102 LYS A C 1
ATOM 826 O O . LYS A 1 102 ? 40.690 1.193 -66.781 1.00 60.34 102 LYS A O 1
ATOM 831 N N . LEU A 1 103 ? 42.152 -0.488 -66.454 1.00 62.25 103 LEU A N 1
ATOM 832 C CA . LEU A 1 103 ? 43.366 0.263 -66.765 1.00 62.25 103 LEU A CA 1
ATOM 833 C C . LEU A 1 103 ? 43.387 0.866 -68.177 1.00 62.25 103 LEU A C 1
ATOM 835 O O . LEU A 1 103 ? 44.184 1.765 -68.395 1.00 62.25 103 LEU A O 1
ATOM 839 N N . LEU A 1 104 ? 42.516 0.417 -69.087 1.00 59.22 104 LEU A N 1
ATOM 840 C CA . LEU A 1 104 ? 42.246 1.011 -70.400 1.00 59.22 104 LEU A CA 1
ATOM 841 C C . LEU A 1 104 ? 40.785 0.708 -70.776 1.00 59.22 104 LEU A C 1
ATOM 843 O O . LEU A 1 104 ? 40.294 -0.396 -70.499 1.00 59.22 104 LEU A O 1
ATOM 847 N N . GLN A 1 105 ? 40.083 1.657 -71.404 1.00 60.50 105 GLN A N 1
ATOM 848 C CA . GLN A 1 105 ? 38.841 1.321 -72.104 1.00 60.50 105 GLN A CA 1
ATOM 849 C C . GLN A 1 105 ? 39.198 0.388 -73.265 1.00 60.50 105 GLN A C 1
ATOM 851 O O . GLN A 1 105 ? 40.197 0.599 -73.942 1.00 60.50 105 GLN A O 1
ATOM 856 N N . GLN A 1 106 ? 38.418 -0.673 -73.482 1.00 59.81 106 GLN A N 1
ATOM 857 C CA . GLN A 1 106 ? 38.727 -1.676 -74.511 1.00 59.81 106 GLN A CA 1
ATOM 858 C C . GLN A 1 106 ? 38.810 -1.057 -75.922 1.00 59.81 106 GLN A C 1
ATOM 860 O O . GLN A 1 106 ? 39.528 -1.574 -76.770 1.00 59.81 106 GLN A O 1
ATOM 865 N N . ASP A 1 107 ? 38.161 0.093 -76.118 1.00 63.66 107 ASP A N 1
ATOM 866 C CA . ASP A 1 107 ? 38.170 0.888 -77.349 1.00 63.66 107 ASP A CA 1
ATOM 867 C C . ASP A 1 107 ? 39.492 1.650 -77.588 1.00 63.66 107 ASP A C 1
ATOM 869 O O . ASP A 1 107 ? 39.743 2.116 -78.696 1.00 63.66 107 ASP A O 1
ATOM 873 N N . GLU A 1 108 ? 40.361 1.764 -76.575 1.00 62.47 108 GLU A N 1
ATOM 874 C CA . GLU A 1 108 ? 41.690 2.391 -76.681 1.00 62.47 108 GLU A CA 1
ATOM 875 C C . GLU A 1 108 ? 42.786 1.397 -77.113 1.00 62.47 108 GLU A C 1
ATOM 877 O O . GLU A 1 108 ? 43.933 1.790 -77.327 1.00 62.47 108 GLU A O 1
ATOM 882 N N . VAL A 1 109 ? 42.458 0.107 -77.266 1.00 66.88 109 VAL A N 1
ATOM 883 C CA . VAL A 1 109 ? 43.398 -0.930 -77.713 1.00 66.88 109 VAL A CA 1
ATOM 884 C C . VAL A 1 109 ? 43.055 -1.331 -79.148 1.00 66.88 109 VAL A C 1
ATOM 886 O O . VAL A 1 109 ? 42.152 -2.134 -79.378 1.00 66.88 109 VAL A O 1
ATOM 889 N N . TYR A 1 110 ? 43.772 -0.773 -80.130 1.00 82.69 110 TYR A N 1
ATOM 890 C CA . TYR A 1 110 ? 43.605 -1.156 -81.536 1.00 82.69 110 TYR A CA 1
ATOM 891 C C . TYR A 1 110 ? 44.387 -2.435 -81.878 1.00 82.69 110 TYR A C 1
ATOM 893 O O . TYR A 1 110 ? 45.416 -2.745 -81.271 1.00 82.69 110 TYR A O 1
ATOM 901 N N . ASN A 1 111 ? 43.902 -3.180 -82.879 1.00 74.88 111 ASN A N 1
ATOM 902 C CA . ASN A 1 111 ? 44.579 -4.373 -83.400 1.00 74.88 111 ASN A CA 1
ATOM 903 C C . ASN A 1 111 ? 45.930 -3.970 -84.012 1.00 74.88 111 ASN A C 1
ATOM 905 O O . ASN A 1 111 ? 45.948 -3.259 -85.014 1.00 74.88 111 ASN A O 1
ATOM 909 N N . GLY A 1 112 ? 47.041 -4.405 -83.416 1.00 82.44 112 GLY A N 1
ATOM 910 C CA . GLY A 1 112 ? 48.396 -3.966 -83.781 1.00 82.44 112 GLY A CA 1
ATOM 911 C C . GLY A 1 112 ? 49.173 -3.330 -82.623 1.00 82.44 112 GLY A C 1
ATOM 912 O O . GLY A 1 112 ? 50.400 -3.288 -82.643 1.00 82.44 112 GLY A O 1
ATOM 913 N N . ALA A 1 113 ? 48.477 -2.864 -81.579 1.00 84.88 113 ALA A N 1
ATOM 914 C CA . ALA A 1 113 ? 49.118 -2.179 -80.456 1.00 84.88 113 ALA A CA 1
ATOM 915 C C . ALA A 1 113 ? 50.123 -3.071 -79.699 1.00 84.88 113 ALA A C 1
ATOM 917 O O . ALA A 1 113 ? 51.120 -2.578 -79.172 1.00 84.88 113 ALA A O 1
ATOM 918 N N . LEU A 1 114 ? 49.891 -4.389 -79.647 1.00 84.12 114 LEU A N 1
ATOM 919 C CA . LEU A 1 114 ? 50.820 -5.331 -79.019 1.00 84.12 114 LEU A CA 1
ATOM 920 C C . LEU A 1 114 ? 52.090 -5.506 -79.863 1.00 84.12 114 LEU A C 1
ATOM 922 O O . LEU A 1 114 ? 53.194 -5.542 -79.317 1.00 84.12 114 LEU A O 1
ATOM 926 N N . GLU A 1 115 ? 51.934 -5.597 -81.182 1.00 88.12 115 GLU A N 1
ATOM 927 C CA . GLU A 1 115 ? 53.017 -5.728 -82.152 1.00 88.12 115 GLU A CA 1
ATOM 928 C C . GLU A 1 115 ? 53.923 -4.490 -82.144 1.00 88.12 115 GLU A C 1
ATOM 930 O O . GLU A 1 115 ? 55.149 -4.630 -82.120 1.00 88.12 115 GLU A O 1
ATOM 935 N N . ASP A 1 116 ? 53.337 -3.294 -82.065 1.00 84.94 116 ASP A N 1
ATOM 936 C CA . ASP A 1 116 ? 54.077 -2.031 -82.011 1.00 84.94 116 ASP A CA 1
ATOM 937 C C . ASP A 1 116 ? 54.851 -1.876 -80.690 1.00 84.94 116 ASP A C 1
ATOM 939 O O . ASP A 1 116 ? 56.015 -1.462 -80.695 1.00 84.94 116 ASP A O 1
ATOM 943 N N . ILE A 1 117 ? 54.267 -2.296 -79.556 1.00 83.88 117 ILE A N 1
ATOM 944 C CA . ILE A 1 117 ? 54.985 -2.363 -78.271 1.00 83.88 117 ILE A CA 1
ATOM 945 C C . ILE A 1 117 ? 56.162 -3.341 -78.370 1.00 83.88 117 ILE A C 1
ATOM 947 O O . ILE A 1 117 ? 57.269 -3.012 -77.947 1.00 83.88 117 ILE A O 1
ATOM 951 N N . LEU A 1 118 ? 55.963 -4.534 -78.936 1.00 85.88 118 LEU A N 1
ATOM 952 C CA . LEU A 1 118 ? 57.028 -5.533 -79.081 1.00 85.88 118 LEU A CA 1
ATOM 953 C C . LEU A 1 118 ? 58.170 -5.045 -79.983 1.00 85.88 118 LEU A C 1
ATOM 955 O O . LEU A 1 118 ? 59.340 -5.270 -79.660 1.00 85.88 118 LEU A O 1
ATOM 959 N N . LEU A 1 119 ? 57.853 -4.352 -81.079 1.00 87.62 119 LEU A N 1
ATOM 960 C CA . LEU A 1 119 ? 58.845 -3.728 -81.957 1.00 87.62 119 LEU A CA 1
ATOM 961 C C . LEU A 1 119 ? 59.626 -2.632 -81.227 1.00 87.62 119 LEU A C 1
ATOM 963 O O . LEU A 1 119 ? 60.858 -2.645 -81.261 1.00 87.62 119 LEU A O 1
ATOM 967 N N . GLY A 1 120 ? 58.928 -1.754 -80.502 1.00 85.12 120 GLY A N 1
ATOM 968 C CA . GLY A 1 120 ? 59.552 -0.717 -79.680 1.00 85.12 120 GLY A CA 1
ATOM 969 C C . GLY A 1 120 ? 60.481 -1.292 -78.607 1.00 85.12 120 GLY A C 1
ATOM 970 O O . GLY A 1 120 ? 61.590 -0.799 -78.425 1.00 85.12 120 GLY A O 1
ATOM 971 N N . LEU A 1 121 ? 60.090 -2.392 -77.953 1.00 85.38 121 LEU A N 1
ATOM 972 C CA . LEU A 1 121 ? 60.915 -3.078 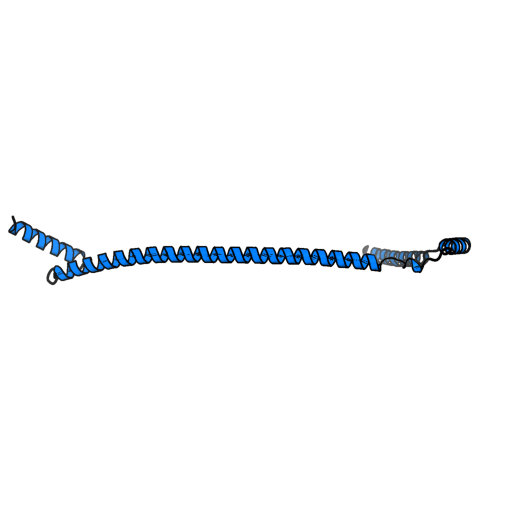-76.950 1.00 85.38 121 LEU A CA 1
ATOM 973 C C . LEU A 1 121 ? 62.150 -3.770 -77.533 1.00 85.38 121 LEU A C 1
ATOM 975 O O . LEU A 1 121 ? 63.150 -3.946 -76.832 1.00 85.38 121 LEU A O 1
ATOM 979 N N . LYS A 1 122 ? 62.089 -4.171 -78.805 1.00 80.88 122 LYS A N 1
ATOM 980 C CA . LYS A 1 122 ? 63.227 -4.748 -79.522 1.00 80.88 122 LYS A CA 1
ATOM 981 C C . LYS A 1 122 ? 64.281 -3.686 -79.839 1.00 80.88 122 LYS A C 1
ATOM 983 O O . LYS A 1 122 ? 65.470 -3.993 -79.772 1.00 80.88 122 LYS A O 1
ATOM 988 N N . SER A 1 123 ? 63.859 -2.463 -80.168 1.00 81.75 123 SER A N 1
ATOM 989 C CA . SER A 1 123 ? 64.767 -1.324 -80.365 1.00 81.75 123 SER A CA 1
ATOM 990 C C . SER A 1 123 ? 65.235 -0.702 -79.048 1.00 81.75 123 SER A C 1
ATOM 992 O O . SER A 1 123 ? 66.400 -0.334 -78.925 1.00 81.75 123 SER A O 1
ATOM 994 N N . GLU A 1 124 ? 64.354 -0.621 -78.052 1.00 82.00 124 GLU A N 1
ATOM 995 C CA . GLU A 1 124 ? 64.612 -0.004 -76.753 1.00 82.00 124 GLU A CA 1
ATOM 996 C C . GLU A 1 124 ? 64.105 -0.912 -75.622 1.00 82.00 124 GLU A C 1
ATOM 998 O O . GLU A 1 124 ? 62.923 -0.882 -75.267 1.00 82.00 124 GLU A O 1
ATOM 1003 N N . PRO A 1 125 ? 64.985 -1.726 -75.010 1.00 82.94 125 PRO A N 1
ATOM 1004 C CA . PRO A 1 125 ? 64.590 -2.619 -73.930 1.00 82.94 125 PRO A CA 1
ATOM 1005 C C . PRO A 1 125 ? 63.943 -1.844 -72.782 1.00 82.94 125 PRO A C 1
ATOM 1007 O O . PRO A 1 125 ? 64.520 -0.871 -72.287 1.00 82.94 125 PRO A O 1
ATOM 1010 N N . TYR A 1 126 ? 62.775 -2.303 -72.320 1.00 81.00 126 TYR A N 1
ATOM 1011 C CA . TYR A 1 126 ? 62.033 -1.635 -71.252 1.00 81.00 126 TYR A CA 1
ATOM 1012 C C . TYR A 1 126 ? 62.913 -1.420 -70.019 1.00 81.00 126 TYR A C 1
ATOM 1014 O O . TYR A 1 126 ? 63.301 -2.364 -69.325 1.00 81.00 126 TYR A O 1
ATOM 1022 N N . ARG A 1 127 ? 63.182 -0.154 -69.701 1.00 73.56 127 ARG A N 1
ATOM 1023 C CA . ARG A 1 127 ? 63.808 0.239 -68.441 1.00 73.56 127 ARG A CA 1
ATOM 1024 C C . ARG A 1 127 ? 62.743 0.860 -67.552 1.00 73.56 127 ARG A C 1
ATOM 1026 O O . ARG A 1 127 ? 62.213 1.923 -67.859 1.00 73.56 127 ARG A O 1
ATOM 1033 N N . ARG A 1 128 ? 62.463 0.226 -66.410 1.00 70.25 128 ARG A N 1
ATOM 1034 C CA . ARG A 1 128 ? 61.669 0.853 -65.342 1.00 70.25 128 ARG A CA 1
ATOM 1035 C C . ARG A 1 128 ? 62.346 2.171 -64.955 1.00 70.25 128 ARG A C 1
ATOM 1037 O O . ARG A 1 128 ? 63.501 2.154 -64.521 1.00 70.25 128 ARG A O 1
ATOM 1044 N N . ALA A 1 129 ? 61.646 3.295 -65.100 1.00 61.53 129 ALA A N 1
ATOM 1045 C CA . ALA A 1 129 ? 62.153 4.641 -64.795 1.00 61.53 129 ALA A CA 1
ATOM 1046 C C . ALA A 1 129 ? 62.681 4.788 -63.344 1.00 61.53 129 ALA A C 1
ATOM 1048 O O . ALA A 1 129 ? 63.429 5.703 -63.006 1.00 61.53 129 ALA A O 1
ATOM 1049 N N . ASP A 1 130 ? 62.328 3.849 -62.475 1.00 55.19 130 ASP A N 1
ATOM 1050 C CA . ASP A 1 130 ? 62.688 3.740 -61.069 1.00 55.19 130 ASP A CA 1
ATOM 1051 C C . ASP A 1 130 ? 63.966 2.921 -60.788 1.00 55.19 130 ASP A C 1
ATOM 1053 O O . ASP A 1 130 ? 64.438 2.921 -59.648 1.00 55.19 130 ASP A O 1
ATOM 1057 N N . ALA A 1 131 ? 64.605 2.299 -61.789 1.00 58.28 131 ALA A N 1
ATOM 1058 C CA . ALA A 1 131 ? 65.868 1.570 -61.594 1.00 58.28 131 ALA A CA 1
ATOM 1059 C C . ALA A 1 131 ? 67.025 2.492 -61.147 1.00 58.28 131 ALA A C 1
ATOM 1061 O O . ALA A 1 131 ? 67.774 2.155 -60.228 1.00 58.28 131 ALA A O 1
ATOM 1062 N N . VAL A 1 132 ? 67.121 3.698 -61.721 1.00 56.53 132 VAL A N 1
ATOM 1063 C CA . VAL A 1 132 ? 68.137 4.704 -61.349 1.00 56.53 132 VAL A CA 1
ATOM 1064 C C . VAL A 1 132 ? 67.779 5.393 -60.024 1.00 56.53 132 VAL A C 1
ATOM 1066 O O . VAL A 1 132 ? 68.642 5.595 -59.168 1.00 56.53 132 VAL A O 1
ATOM 1069 N N . ARG A 1 133 ? 66.488 5.667 -59.781 1.00 56.00 133 ARG A N 1
ATOM 1070 C CA . ARG A 1 133 ? 66.018 6.307 -58.537 1.00 56.00 133 ARG A CA 1
ATOM 1071 C C . ARG A 1 133 ? 66.141 5.398 -57.307 1.00 56.00 133 ARG A C 1
ATOM 1073 O O . ARG A 1 133 ? 66.455 5.889 -56.224 1.00 56.00 133 ARG A O 1
ATOM 1080 N N . ARG A 1 134 ? 65.966 4.075 -57.452 1.00 55.69 134 ARG A N 1
ATOM 1081 C CA . ARG A 1 134 ? 66.189 3.102 -56.359 1.00 55.69 134 ARG A CA 1
ATOM 1082 C C . ARG A 1 134 ? 67.647 3.053 -55.902 1.00 55.69 134 ARG A C 1
ATOM 1084 O O . ARG A 1 134 ? 67.888 2.872 -54.712 1.00 55.69 134 ARG A O 1
ATOM 1091 N N . SER A 1 135 ? 68.601 3.212 -56.822 1.00 57.25 135 SER A N 1
ATOM 1092 C CA . SER A 1 135 ? 70.038 3.263 -56.509 1.00 57.25 135 SER A CA 1
ATOM 1093 C C . SER A 1 135 ? 70.388 4.509 -55.688 1.00 57.25 135 SER A C 1
ATOM 1095 O O . SER A 1 135 ? 71.016 4.406 -54.635 1.00 57.25 135 SER A O 1
ATOM 1097 N N . GLN A 1 136 ? 69.893 5.679 -56.104 1.00 57.78 136 GLN A N 1
ATOM 1098 C CA . GLN A 1 136 ? 70.137 6.938 -55.397 1.00 57.78 136 GLN A CA 1
ATOM 1099 C C . GLN A 1 136 ? 69.482 6.959 -54.007 1.00 57.78 136 GLN A C 1
ATOM 1101 O O . GLN A 1 136 ? 70.128 7.347 -53.036 1.00 57.78 136 GLN A O 1
ATOM 1106 N N . ARG A 1 137 ? 68.241 6.464 -53.889 1.00 58.03 137 ARG A N 1
ATOM 1107 C CA . ARG A 1 137 ? 67.548 6.328 -52.598 1.00 58.03 137 ARG A CA 1
ATOM 1108 C C . ARG A 1 137 ? 68.295 5.373 -51.655 1.00 58.03 137 ARG A C 1
ATOM 1110 O O . ARG A 1 137 ? 68.564 5.755 -50.524 1.00 58.03 137 ARG A O 1
ATOM 1117 N N . ARG A 1 138 ? 68.771 4.216 -52.146 1.00 59.12 138 ARG A N 1
ATOM 1118 C CA . ARG A 1 138 ? 69.611 3.301 -51.347 1.00 59.12 138 ARG A CA 1
ATOM 1119 C C . ARG A 1 138 ? 70.919 3.935 -50.857 1.00 59.12 138 ARG A C 1
ATOM 1121 O O . ARG A 1 138 ? 71.304 3.666 -49.726 1.00 59.12 138 ARG A O 1
ATOM 1128 N N . ARG A 1 139 ? 71.597 4.769 -51.660 1.00 60.62 139 ARG A N 1
ATOM 1129 C CA . ARG A 1 139 ? 72.825 5.466 -51.215 1.00 60.62 139 ARG A CA 1
ATOM 1130 C C . ARG A 1 139 ? 72.542 6.509 -50.130 1.00 60.62 139 ARG A C 1
ATOM 1132 O O . ARG A 1 139 ? 73.318 6.610 -49.188 1.00 60.62 139 ARG A O 1
ATOM 1139 N N . ILE A 1 140 ? 71.442 7.256 -50.248 1.00 60.94 140 ILE A N 1
ATOM 1140 C CA . ILE A 1 140 ? 71.043 8.263 -49.251 1.00 60.94 140 ILE A CA 1
ATOM 1141 C C . ILE A 1 140 ? 70.651 7.591 -47.928 1.00 60.94 140 ILE A C 1
ATOM 1143 O O . ILE A 1 140 ? 71.108 8.016 -46.869 1.00 60.94 140 ILE A O 1
ATOM 1147 N N . ASP A 1 141 ? 69.860 6.519 -47.992 1.00 58.47 141 ASP A N 1
ATOM 1148 C CA . ASP A 1 141 ? 69.400 5.795 -46.804 1.00 58.47 141 ASP A CA 1
ATOM 1149 C C . ASP A 1 141 ? 70.566 5.101 -46.076 1.00 58.47 141 ASP A C 1
ATOM 1151 O O . ASP A 1 141 ? 70.637 5.137 -44.849 1.00 58.47 141 ASP A O 1
ATOM 1155 N N . ASN A 1 142 ? 71.533 4.544 -46.815 1.00 60.38 142 ASN A N 1
ATOM 1156 C CA . ASN A 1 142 ? 72.722 3.915 -46.233 1.00 60.38 142 ASN A CA 1
ATOM 1157 C C . ASN A 1 142 ? 73.632 4.932 -45.517 1.00 60.38 142 ASN A C 1
ATOM 1159 O O . ASN A 1 142 ? 74.052 4.679 -44.394 1.00 60.38 142 ASN A O 1
ATOM 1163 N N . ASN A 1 143 ? 73.847 6.113 -46.109 1.00 62.88 143 ASN A N 1
ATOM 1164 C CA . ASN A 1 143 ? 74.679 7.167 -45.515 1.00 62.88 143 ASN A CA 1
ATOM 1165 C C . ASN A 1 143 ? 74.040 7.813 -44.268 1.00 62.88 143 ASN A C 1
ATOM 1167 O O . ASN A 1 143 ? 74.729 8.356 -43.407 1.00 62.88 143 ASN A O 1
ATOM 1171 N N . ARG A 1 144 ? 72.704 7.785 -44.170 1.00 63.38 144 ARG A N 1
ATOM 1172 C CA . ARG A 1 144 ? 71.970 8.261 -42.988 1.00 63.38 144 ARG A CA 1
ATOM 1173 C C . ARG A 1 144 ? 72.044 7.261 -41.833 1.00 63.38 144 ARG A C 1
ATOM 1175 O O . ARG A 1 144 ? 72.146 7.684 -40.685 1.00 63.38 144 ARG A O 1
ATOM 1182 N N . LEU A 1 145 ? 72.005 5.963 -42.137 1.00 58.88 145 LEU A N 1
ATOM 1183 C CA . LEU A 1 145 ? 72.123 4.882 -41.154 1.00 58.88 145 LEU A CA 1
ATOM 1184 C C . LEU A 1 145 ? 73.547 4.752 -40.598 1.00 58.88 145 LEU A C 1
ATOM 1186 O O . LEU A 1 145 ? 73.705 4.544 -39.403 1.00 58.88 145 LEU A O 1
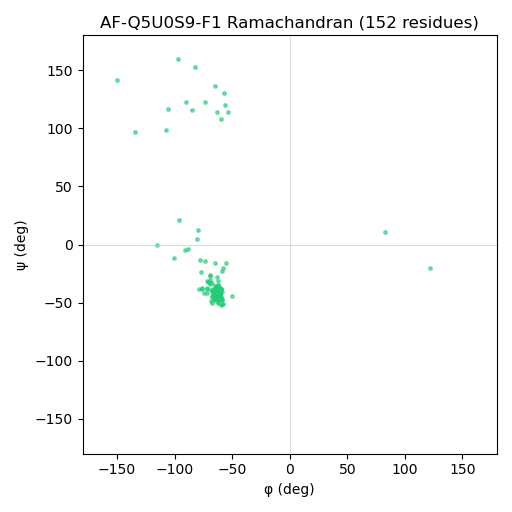ATOM 1190 N N . SER A 1 146 ? 74.581 4.931 -41.427 1.00 61.00 146 SER A N 1
ATOM 1191 C CA . SER A 1 146 ? 75.972 4.920 -40.948 1.00 61.00 146 SER A CA 1
ATOM 1192 C C . SER A 1 146 ? 76.265 6.085 -40.000 1.00 61.00 146 SER A C 1
ATOM 1194 O O . SER A 1 146 ? 76.857 5.881 -38.948 1.00 61.00 146 SER A O 1
ATOM 1196 N N . ARG A 1 147 ? 75.774 7.291 -40.318 1.00 57.44 147 ARG A N 1
ATOM 1197 C CA . ARG A 1 147 ? 75.966 8.478 -39.469 1.00 57.44 147 ARG A CA 1
ATOM 1198 C C . ARG A 1 147 ? 75.225 8.384 -38.126 1.00 57.44 147 ARG A C 1
ATOM 1200 O O . ARG A 1 147 ? 75.709 8.896 -37.130 1.00 57.44 147 ARG A O 1
ATOM 1207 N N . THR A 1 148 ? 74.063 7.728 -38.094 1.00 57.91 148 THR A N 1
ATOM 1208 C CA . THR A 1 148 ? 73.310 7.514 -36.841 1.00 57.91 148 THR A CA 1
ATOM 1209 C C . THR A 1 148 ? 73.891 6.399 -35.976 1.00 57.91 148 THR A C 1
ATOM 1211 O O . THR A 1 148 ? 73.690 6.427 -34.770 1.00 57.91 148 THR A O 1
ATOM 1214 N N . LEU A 1 149 ? 74.624 5.445 -36.558 1.00 57.06 149 LEU A N 1
ATOM 1215 C CA . LEU A 1 149 ? 75.318 4.406 -35.797 1.00 57.06 149 LEU A CA 1
ATOM 1216 C C . LEU A 1 149 ? 76.570 4.963 -35.093 1.00 57.06 149 LEU A C 1
ATOM 1218 O O . LEU A 1 149 ? 76.766 4.690 -33.917 1.00 57.06 149 LEU A O 1
ATOM 1222 N N . GLU A 1 150 ? 77.354 5.814 -35.767 1.00 56.84 150 GLU A N 1
ATOM 1223 C CA . GLU A 1 150 ? 78.536 6.465 -35.166 1.00 56.84 150 GLU A CA 1
ATOM 1224 C C . GLU A 1 150 ? 78.188 7.408 -33.994 1.00 56.84 150 GLU A C 1
ATOM 1226 O O . GLU A 1 150 ? 78.996 7.570 -33.087 1.00 56.84 150 GLU A O 1
ATOM 1231 N N . GLU A 1 151 ? 76.986 8.000 -33.968 1.00 57.09 151 GLU A N 1
ATOM 1232 C CA . GLU A 1 151 ? 76.515 8.846 -32.854 1.00 57.09 151 GLU A CA 1
ATOM 1233 C C . GLU A 1 151 ? 76.030 8.049 -31.625 1.00 57.09 151 GLU A C 1
ATOM 1235 O O . GLU A 1 151 ? 75.842 8.639 -30.564 1.00 57.09 151 GLU A O 1
ATOM 1240 N N . MET A 1 152 ? 75.812 6.733 -31.744 1.00 56.19 152 MET A N 1
ATOM 1241 C CA . MET A 1 152 ? 75.344 5.880 -30.637 1.00 56.19 152 MET A CA 1
ATOM 1242 C C . MET A 1 152 ? 76.458 5.068 -29.960 1.00 56.19 152 MET A C 1
ATOM 1244 O O . MET A 1 152 ? 76.221 4.516 -28.887 1.00 56.19 152 MET A O 1
ATOM 1248 N N . ASP A 1 153 ? 77.650 5.015 -30.560 1.00 53.78 153 ASP A N 1
ATOM 1249 C CA . ASP A 1 153 ? 78.828 4.303 -30.041 1.00 53.78 153 ASP A CA 1
ATOM 1250 C C . ASP A 1 153 ? 79.804 5.228 -29.260 1.00 53.78 153 ASP A C 1
ATOM 1252 O O . ASP A 1 153 ? 80.978 4.890 -29.092 1.00 53.78 153 ASP A O 1
ATOM 1256 N N . CYS A 1 154 ? 79.338 6.389 -28.767 1.00 43.41 154 CYS A N 1
ATOM 1257 C CA . CYS A 1 154 ? 80.080 7.323 -27.896 1.00 43.41 154 CYS A CA 1
ATOM 1258 C C . CYS A 1 154 ? 79.344 7.597 -26.576 1.00 43.41 154 CYS A C 1
ATOM 1260 O O . CYS A 1 154 ? 78.138 7.929 -26.628 1.00 43.41 154 CYS A O 1
#

Solvent-accessible surface area (backbone atoms only — not comparable to full-atom values): 8796 Å² total; per-residue (Å²): 106,70,73,57,54,51,51,52,53,52,52,54,50,36,53,51,35,44,73,75,71,45,60,54,90,77,60,51,67,68,62,55,52,49,50,53,53,52,48,56,52,52,50,57,52,50,53,54,51,49,54,51,49,53,52,50,51,52,52,51,52,52,51,51,54,50,53,51,51,52,49,52,53,52,51,51,53,51,50,52,51,52,52,52,52,50,53,52,50,52,51,51,50,52,52,49,53,54,60,68,59,48,90,62,62,76,89,77,60,59,96,59,56,66,60,53,49,53,52,48,38,71,80,49,67,87,70,66,84,55,63,66,54,52,53,54,50,52,54,54,54,49,58,54,51,54,58,56,50,64,67,67,77,111

Organism: Drosophila melanogaster (NCBI:txid7227)

Radius of gyration: 51.27 Å; Cα contacts (8 Å, |Δi|>4): 15; chains: 1; bounding box: 108×25×122 Å

Sequence (154 aa):
KIKSDLRHAQEAFKECVEYFGDSSRNADAAAFFALIVRFTRAFKQHDQENEQRLRLEKAAALAASKKENDQVLMRNKVNQKKQQEAVINELKSKAHSVREKKLLQQDEVYNGALEDILLGLKSEPYRRADAVRRSQRRRIDNNRLSRTLEEMDC

Foldseek 3Di:
DVVVVVVVVLVVVQVVCVVVVHHSVPDDPVVVVVVVVVVVVVVVVVVVVVVVVVVVVVVVVVVVVVVVVVVVVVVVVVVVVVVVVVVVVVVVVVVVVVVVPPVDDPVVDDDCPVVVVVVVCVVPPDDDPCPVVVVVVVVVVVVVVVVVVVVVVD

Secondary structure (DSSP, 8-state):
-HHHHHHHHHHHHHHHHHHTT--TTT--HHHHHHHHHHHHHHHHHHHHHHHHHHHHHHHHHHHHHHHHHHHHHHHHHHHHHHHHHHHHHHHHHHHHHHHHT-SS-GGG--TTHHHHHHHHHHHS----THHHHHHHHHHHHHHHHHHHHHTT--

pLDDT: mean 82.83, std 14.86, range [43.41, 98.62]